Protein AF-Q0VJV9-F1 (afdb_monomer_lite)

Organism: Manduca sexta (NCBI:txid7130)

Sequence (115 aa):
IPRDYTATDLEEEHRLAYWREDLGINLHHWHWHLVYEFSASDEKIVAKDRRGELFFYMHQSIIARYNCERLCNSLKRVKKFSDWREAIPEAYYPKLDSLTSARGWPPRQAGMRWQ

Secondary structure (DSSP, 8-state):
--SSSS--TTSGGGGGHHHHT-HHHHHHHHHHHHHS-S--SSHHHH--TTHHHHHHHHHHHHHHHHHHHHHHTT-PPPPP---TTS-B---B----EETTTTEEPPPB-TTB---

Structure (mmCIF, N/CA/C/O backbone):
data_AF-Q0VJV9-F1
#
_entry.id   AF-Q0VJV9-F1
#
loop_
_atom_site.group_PDB
_atom_site.id
_atom_site.type_symbol
_atom_site.label_atom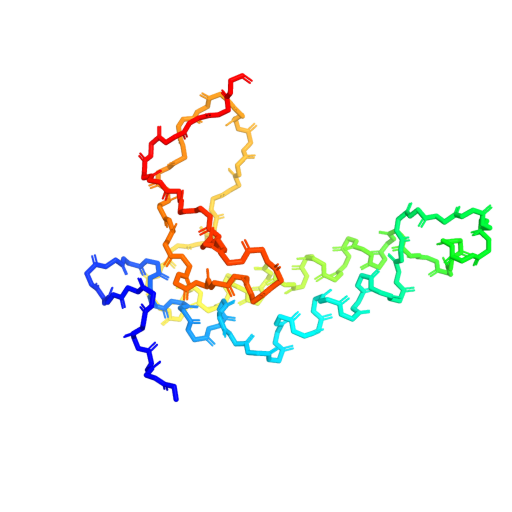_id
_atom_site.label_alt_id
_atom_site.label_comp_id
_atom_site.label_asym_id
_atom_site.label_entity_id
_atom_site.label_seq_id
_atom_site.pdbx_PDB_ins_code
_atom_site.Cartn_x
_atom_site.Cartn_y
_atom_site.Cartn_z
_atom_site.occupancy
_atom_site.B_iso_or_equiv
_atom_site.auth_seq_id
_atom_site.auth_comp_id
_atom_site.auth_asym_id
_atom_site.auth_atom_id
_atom_site.pdbx_PDB_model_num
ATOM 1 N N . ILE A 1 1 ? 10.499 -6.839 17.336 1.00 85.50 1 ILE A N 1
ATOM 2 C CA . ILE A 1 1 ? 9.658 -5.703 16.892 1.00 85.50 1 ILE A CA 1
ATOM 3 C C . ILE A 1 1 ? 8.236 -5.982 17.365 1.00 85.50 1 ILE A C 1
ATOM 5 O O . ILE A 1 1 ? 7.797 -7.111 17.152 1.00 85.50 1 ILE A O 1
ATOM 9 N N . PRO A 1 2 ? 7.573 -5.060 18.091 1.00 96.00 2 PRO A N 1
ATOM 10 C CA . PRO A 1 2 ? 6.175 -5.230 18.492 1.00 96.00 2 PRO A CA 1
ATOM 11 C C . PRO A 1 2 ? 5.285 -5.428 17.264 1.00 96.00 2 PRO A C 1
ATOM 13 O O . PRO A 1 2 ? 5.573 -4.860 16.217 1.00 96.00 2 PRO A O 1
ATOM 16 N N . ARG A 1 3 ? 4.214 -6.217 17.388 1.00 96.31 3 ARG A N 1
ATOM 17 C CA . ARG A 1 3 ? 3.247 -6.393 16.291 1.00 96.31 3 ARG A CA 1
ATOM 18 C C . ARG A 1 3 ? 2.505 -5.088 15.997 1.00 96.31 3 ARG A C 1
ATOM 20 O O . ARG A 1 3 ? 2.401 -4.685 14.847 1.00 96.31 3 ARG A O 1
ATOM 27 N N . ASP A 1 4 ? 2.079 -4.415 17.058 1.00 98.00 4 ASP A N 1
ATOM 28 C CA . ASP A 1 4 ? 1.281 -3.196 16.995 1.00 98.00 4 ASP A CA 1
ATOM 29 C C . ASP A 1 4 ? 2.169 -2.002 17.346 1.00 98.00 4 ASP A C 1
ATOM 31 O O . ASP A 1 4 ? 2.367 -1.678 18.517 1.00 98.00 4 ASP A O 1
ATOM 35 N N . TYR A 1 5 ? 2.793 -1.398 16.332 1.00 98.00 5 TYR A N 1
ATOM 36 C CA . TYR A 1 5 ? 3.688 -0.249 16.519 1.00 98.00 5 TYR A CA 1
ATOM 37 C C . TYR A 1 5 ? 3.250 0.992 15.732 1.00 98.00 5 TYR A C 1
ATOM 39 O O . TYR A 1 5 ? 3.442 2.118 16.194 1.00 98.00 5 TYR A O 1
ATOM 47 N N . THR A 1 6 ? 2.628 0.819 14.565 1.00 98.31 6 THR A N 1
ATOM 48 C CA . THR A 1 6 ? 2.066 1.913 13.760 1.00 98.31 6 THR A CA 1
ATOM 49 C C . THR A 1 6 ? 0.723 2.393 14.302 1.00 98.31 6 THR A C 1
ATOM 51 O O . THR A 1 6 ? 0.535 3.609 14.446 1.00 98.31 6 THR A O 1
ATOM 54 N N . ALA A 1 7 ? -0.161 1.460 14.653 1.00 98.31 7 ALA A N 1
ATOM 55 C CA . ALA A 1 7 ? -1.464 1.685 15.271 1.00 98.31 7 ALA A CA 1
ATOM 56 C C . ALA A 1 7 ? -1.873 0.477 16.147 1.00 98.31 7 ALA A C 1
ATOM 58 O O . ALA A 1 7 ? -1.045 -0.371 16.474 1.00 98.31 7 ALA A O 1
ATOM 59 N N . THR A 1 8 ? -3.139 0.440 16.563 1.00 98.31 8 THR A N 1
ATOM 60 C CA . THR A 1 8 ? -3.801 -0.702 17.214 1.00 98.31 8 THR A CA 1
ATOM 61 C C . THR A 1 8 ? -5.086 -1.025 16.450 1.00 98.31 8 THR A C 1
ATOM 63 O O . THR A 1 8 ? -5.474 -0.268 15.563 1.00 98.31 8 THR A O 1
ATOM 66 N N . ASP A 1 9 ? -5.805 -2.082 16.835 1.00 97.38 9 ASP A N 1
ATOM 67 C CA . ASP A 1 9 ? -7.085 -2.466 16.213 1.00 97.38 9 ASP A CA 1
ATOM 68 C C . ASP A 1 9 ? -8.224 -1.431 16.365 1.00 97.38 9 ASP A C 1
ATOM 70 O O . ASP A 1 9 ? -9.312 -1.634 15.822 1.00 97.38 9 ASP A O 1
ATOM 74 N N . LEU A 1 10 ? -7.994 -0.313 17.072 1.00 98.06 10 LEU A N 1
ATOM 75 C CA . LEU A 1 10 ? -8.873 0.863 17.016 1.00 98.06 10 LEU A CA 1
ATOM 76 C C . LEU A 1 10 ? -8.892 1.506 15.617 1.00 98.06 10 LEU A C 1
ATOM 78 O O . LEU A 1 10 ? -9.879 2.143 15.259 1.00 98.06 10 LEU A O 1
ATOM 82 N N . GLU A 1 11 ? -7.822 1.332 14.840 1.00 98.31 11 GLU A N 1
ATOM 83 C CA . GLU A 1 11 ? -7.735 1.689 13.424 1.00 98.31 11 GLU A CA 1
ATOM 84 C C . GLU A 1 11 ? -8.009 0.436 12.582 1.00 98.31 11 GLU A C 1
ATOM 86 O O . GLU A 1 11 ? -7.248 -0.531 12.631 1.00 98.31 11 GLU A O 1
ATOM 91 N N . GLU A 1 12 ? -9.086 0.420 11.793 1.00 98.25 12 GLU A N 1
ATOM 92 C CA . GLU A 1 12 ? -9.500 -0.798 11.078 1.00 98.25 12 GLU A CA 1
ATOM 93 C C . GLU A 1 12 ? -8.457 -1.275 10.056 1.00 98.25 12 GLU A C 1
ATOM 95 O O . GLU A 1 12 ? -8.260 -2.481 9.882 1.00 98.25 12 GLU A O 1
ATOM 100 N N . GLU A 1 13 ? -7.734 -0.340 9.434 1.00 98.62 13 GLU A N 1
ATOM 101 C CA . GLU A 1 13 ? -6.674 -0.641 8.472 1.00 98.62 13 GLU A CA 1
ATOM 102 C C . GLU A 1 13 ? -5.438 -1.270 9.138 1.00 98.62 13 GLU A C 1
ATOM 104 O O . GLU A 1 13 ? -4.620 -1.907 8.458 1.00 98.62 13 GLU A O 1
ATOM 109 N N . HIS A 1 14 ? -5.299 -1.166 10.468 1.00 98.69 14 HIS A N 1
ATOM 110 C CA . HIS A 1 14 ? -4.219 -1.810 11.226 1.00 98.69 14 HIS A CA 1
ATOM 111 C C . HIS A 1 14 ? -4.297 -3.338 11.183 1.00 98.69 14 HIS A C 1
ATOM 113 O O . HIS A 1 14 ? -3.268 -4.007 11.240 1.00 98.69 14 HIS A O 1
ATOM 119 N N . ARG A 1 15 ? -5.480 -3.912 10.930 1.00 98.62 15 ARG A N 1
ATOM 120 C CA . ARG A 1 15 ? -5.644 -5.366 10.752 1.00 98.62 15 ARG A CA 1
ATOM 121 C C . ARG A 1 15 ? -4.755 -5.943 9.651 1.00 98.62 15 ARG A C 1
ATOM 123 O O . ARG A 1 15 ? -4.430 -7.123 9.703 1.00 98.62 15 ARG A O 1
ATOM 130 N N . LEU A 1 16 ? -4.359 -5.128 8.669 1.00 98.69 16 LEU A N 1
ATOM 131 C CA . LEU A 1 16 ? -3.469 -5.519 7.572 1.00 98.69 16 LEU A CA 1
ATOM 132 C C . LEU A 1 16 ? -2.010 -5.090 7.775 1.00 98.69 16 LEU A C 1
ATOM 134 O O . LEU A 1 16 ? -1.205 -5.241 6.855 1.00 98.69 16 LEU A O 1
ATOM 138 N N . ALA A 1 17 ? -1.637 -4.572 8.949 1.00 98.62 17 ALA A N 1
ATOM 139 C CA . ALA A 1 17 ? -0.263 -4.155 9.231 1.00 98.62 17 ALA A CA 1
ATOM 140 C C . ALA A 1 17 ? 0.730 -5.305 9.014 1.00 98.62 17 ALA A C 1
ATOM 142 O O . ALA A 1 17 ? 1.750 -5.104 8.366 1.00 98.62 17 ALA A O 1
ATOM 143 N N . TYR A 1 18 ? 0.384 -6.535 9.416 1.00 98.56 18 TYR A N 1
ATOM 144 C CA . TYR A 1 18 ? 1.245 -7.708 9.208 1.00 98.56 18 TYR A CA 1
ATOM 145 C C . TYR A 1 18 ? 1.600 -7.969 7.736 1.00 98.56 18 TYR A C 1
ATOM 147 O O . TYR A 1 18 ? 2.618 -8.594 7.470 1.00 98.56 18 TYR A O 1
ATOM 155 N N . TRP A 1 19 ? 0.766 -7.523 6.792 1.00 98.75 19 TRP A N 1
ATOM 156 C CA . TRP A 1 19 ? 1.011 -7.668 5.359 1.00 98.75 19 TRP A CA 1
ATOM 157 C C . TRP A 1 19 ? 1.656 -6.410 4.770 1.00 98.75 19 TRP A C 1
ATOM 159 O O . TRP A 1 19 ? 2.611 -6.497 4.005 1.00 98.75 19 TRP A O 1
ATOM 169 N N . ARG A 1 20 ? 1.160 -5.220 5.136 1.00 98.75 20 ARG A N 1
ATOM 170 C CA . ARG A 1 20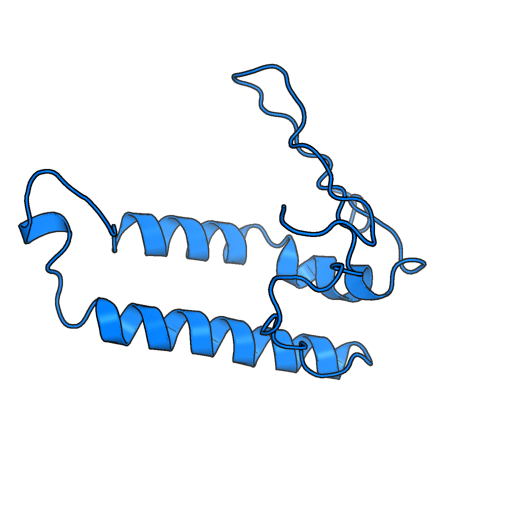 ? 1.663 -3.933 4.618 1.00 98.75 20 ARG A CA 1
ATOM 171 C C . ARG A 1 20 ? 3.077 -3.614 5.108 1.00 98.75 20 ARG A C 1
ATOM 173 O O . ARG A 1 20 ? 3.859 -3.002 4.384 1.00 98.75 20 ARG A O 1
ATOM 180 N N . GLU A 1 21 ? 3.383 -3.999 6.338 1.00 98.62 21 GLU A N 1
ATOM 181 C CA . GLU A 1 21 ? 4.617 -3.660 7.051 1.00 98.62 21 GLU A CA 1
ATOM 182 C C . GLU A 1 21 ? 5.575 -4.861 7.150 1.00 98.62 21 GLU A C 1
ATOM 184 O O . GLU A 1 21 ? 6.599 -4.794 7.829 1.00 98.62 21 GLU A O 1
ATOM 189 N N . ASP A 1 22 ? 5.283 -5.951 6.430 1.00 98.69 22 ASP A N 1
ATOM 190 C CA . ASP A 1 22 ? 6.200 -7.081 6.294 1.00 98.69 22 ASP A CA 1
ATOM 191 C C . ASP A 1 22 ? 7.493 -6.656 5.584 1.00 98.69 22 ASP A C 1
ATOM 193 O O . ASP A 1 22 ? 7.479 -6.002 4.532 1.00 98.69 22 ASP A O 1
ATOM 197 N N . LEU A 1 23 ? 8.633 -7.068 6.142 1.00 98.44 23 LEU A N 1
ATOM 198 C CA . LEU A 1 23 ? 9.938 -6.742 5.575 1.00 98.44 23 LEU A CA 1
ATOM 199 C C . LEU A 1 23 ? 10.128 -7.418 4.215 1.00 98.44 23 LEU A C 1
ATOM 201 O O . LEU A 1 23 ? 10.678 -6.797 3.312 1.00 98.44 23 LEU A O 1
ATOM 205 N N . GLY A 1 24 ? 9.676 -8.662 4.044 1.00 98.56 24 GLY A N 1
ATOM 206 C CA . GLY A 1 24 ? 9.838 -9.419 2.802 1.00 98.56 24 GLY A CA 1
ATOM 207 C C . GLY A 1 24 ? 9.090 -8.793 1.626 1.00 98.56 24 GLY A C 1
ATOM 208 O O . GLY A 1 24 ? 9.659 -8.644 0.545 1.00 98.56 24 GLY A O 1
ATOM 209 N N . ILE A 1 25 ? 7.848 -8.358 1.840 1.00 98.56 25 ILE A N 1
ATOM 210 C CA . ILE A 1 25 ? 7.028 -7.675 0.831 1.00 98.56 25 ILE A CA 1
ATOM 211 C C . ILE A 1 25 ? 7.651 -6.329 0.446 1.00 98.56 25 ILE A C 1
ATOM 213 O O . ILE A 1 25 ? 7.793 -6.036 -0.744 1.00 98.56 25 ILE A O 1
ATOM 217 N N . ASN A 1 26 ? 8.084 -5.531 1.428 1.00 98.69 26 ASN A N 1
ATOM 218 C CA . ASN A 1 26 ? 8.729 -4.244 1.160 1.00 98.69 26 ASN A CA 1
ATOM 219 C C . ASN A 1 26 ? 10.086 -4.418 0.455 1.00 98.69 26 ASN A C 1
ATOM 221 O O . ASN A 1 26 ? 10.382 -3.695 -0.499 1.00 98.69 26 ASN A O 1
ATOM 225 N N . LEU A 1 27 ? 10.881 -5.417 0.855 1.00 98.69 27 LEU A N 1
ATOM 226 C CA . LEU A 1 27 ? 12.124 -5.782 0.173 1.00 98.69 27 LEU A CA 1
ATOM 227 C C . LEU A 1 27 ? 11.853 -6.229 -1.262 1.00 98.69 27 LEU A C 1
ATOM 229 O O . LEU A 1 27 ? 12.557 -5.786 -2.164 1.00 98.69 27 LEU A O 1
ATOM 233 N N . HIS A 1 28 ? 10.846 -7.070 -1.501 1.00 98.62 28 HIS A N 1
ATOM 234 C CA . HIS A 1 28 ? 10.474 -7.498 -2.847 1.00 98.62 28 HIS A CA 1
ATOM 235 C C . HIS A 1 28 ? 10.102 -6.305 -3.733 1.00 98.62 28 HIS A C 1
ATOM 237 O O . HIS A 1 28 ? 10.631 -6.184 -4.836 1.00 98.62 28 HIS A O 1
ATOM 243 N N . HIS A 1 29 ? 9.243 -5.409 -3.240 1.00 98.75 29 HIS A N 1
ATOM 244 C CA . HIS A 1 29 ? 8.827 -4.218 -3.976 1.00 98.75 29 HIS A CA 1
ATOM 245 C C . HIS A 1 29 ? 10.025 -3.319 -4.322 1.00 98.75 29 HIS A C 1
ATOM 247 O O . HIS A 1 29 ? 10.167 -2.889 -5.468 1.00 98.75 29 HIS A O 1
ATOM 253 N N . TRP A 1 30 ? 10.931 -3.096 -3.364 1.00 98.50 30 TRP A N 1
ATOM 254 C CA . TRP A 1 30 ? 12.154 -2.325 -3.593 1.00 98.50 30 TRP A CA 1
ATOM 255 C C . TRP A 1 30 ? 13.069 -2.981 -4.636 1.00 98.50 30 TRP A C 1
ATOM 257 O O . TRP A 1 30 ? 13.441 -2.338 -5.615 1.00 98.50 30 TRP A O 1
ATOM 267 N N . HIS A 1 31 ? 13.375 -4.274 -4.485 1.00 98.56 31 HIS A N 1
ATOM 268 C CA . HIS A 1 31 ? 14.244 -4.992 -5.421 1.00 98.56 31 HIS A CA 1
ATOM 269 C C . HIS A 1 31 ? 13.632 -5.100 -6.820 1.00 98.56 31 HIS A C 1
ATOM 271 O O . HIS A 1 31 ? 14.358 -5.025 -7.805 1.00 98.56 31 HIS A O 1
ATOM 277 N N . TRP A 1 32 ? 12.310 -5.251 -6.942 1.00 98.62 32 TRP A N 1
ATOM 278 C CA . TRP A 1 32 ? 11.657 -5.284 -8.250 1.00 98.62 32 TRP A CA 1
ATOM 279 C C . TRP A 1 32 ? 11.872 -3.967 -9.004 1.00 98.62 32 TRP A C 1
ATOM 281 O O . TRP A 1 32 ? 12.226 -3.985 -10.182 1.00 98.62 32 TRP A O 1
ATOM 291 N N . HIS A 1 33 ? 11.737 -2.829 -8.315 1.00 98.25 33 HIS A N 1
ATOM 292 C CA . HIS A 1 33 ? 12.009 -1.513 -8.893 1.00 98.25 33 HIS A CA 1
ATOM 293 C C . HIS A 1 33 ? 13.499 -1.240 -9.143 1.00 98.25 33 HIS A C 1
ATOM 295 O O . HIS A 1 33 ? 13.793 -0.476 -10.058 1.00 98.25 33 HIS A O 1
ATOM 301 N N . LEU A 1 34 ? 14.400 -1.893 -8.397 1.00 97.44 34 LEU A N 1
ATOM 302 C CA . LEU A 1 34 ? 15.852 -1.894 -8.642 1.00 97.44 34 LEU A CA 1
ATOM 303 C C . LEU A 1 34 ? 16.274 -2.779 -9.838 1.00 97.44 34 LEU A C 1
ATOM 305 O O . LEU A 1 34 ? 17.373 -2.686 -10.371 1.00 97.44 34 LEU A O 1
ATOM 309 N N . VAL A 1 35 ? 15.447 -3.749 -10.222 1.00 97.94 35 VAL A N 1
ATOM 310 C CA . VAL A 1 35 ? 15.708 -4.567 -11.416 1.00 97.94 35 VAL A CA 1
ATOM 311 C C . VAL A 1 35 ? 15.050 -3.939 -12.641 1.00 97.94 35 VAL A C 1
ATOM 313 O O . VAL A 1 35 ? 15.571 -4.053 -13.750 1.00 97.94 35 VAL A O 1
ATOM 316 N N . TYR A 1 36 ? 13.902 -3.288 -12.466 1.00 97.62 36 TYR A N 1
ATOM 317 C CA . TYR A 1 36 ? 13.111 -2.687 -13.536 1.00 97.62 36 TYR A CA 1
ATOM 318 C C . TYR A 1 36 ? 12.944 -1.178 -13.334 1.00 97.62 36 TYR A C 1
ATOM 320 O O . TYR A 1 36 ? 11.822 -0.669 -13.200 1.00 97.62 36 TYR A O 1
ATOM 328 N N . GLU A 1 37 ? 14.067 -0.457 -13.365 1.00 94.81 37 GLU A N 1
ATOM 329 C CA . GLU A 1 37 ? 14.112 1.004 -13.328 1.00 94.81 37 GLU A CA 1
ATOM 330 C C . GLU A 1 37 ? 13.194 1.641 -14.370 1.00 94.81 37 GLU A C 1
ATOM 332 O O . GLU A 1 37 ? 12.989 1.134 -15.474 1.00 94.81 37 GLU A O 1
ATOM 337 N N . PHE A 1 38 ? 12.653 2.810 -14.035 1.00 95.62 38 PHE A N 1
ATOM 338 C CA . PHE A 1 38 ? 11.893 3.632 -14.977 1.00 95.62 38 PHE A CA 1
ATOM 339 C C . PHE A 1 38 ? 12.745 4.698 -15.677 1.00 95.62 38 PHE A C 1
ATOM 341 O O . PHE A 1 38 ? 12.280 5.282 -16.650 1.00 95.62 38 PHE A O 1
ATOM 348 N N . SER A 1 39 ? 13.965 4.959 -15.201 1.00 96.19 39 SER A N 1
ATOM 349 C CA . SER A 1 39 ? 14.859 5.976 -15.755 1.00 96.19 39 SER A CA 1
ATOM 350 C C . SER A 1 39 ? 16.317 5.567 -15.574 1.00 96.19 39 SER A C 1
ATOM 352 O O . SER A 1 39 ? 16.703 5.115 -14.498 1.00 96.19 39 SER A O 1
ATOM 354 N N . ALA A 1 40 ? 17.115 5.735 -16.626 1.00 95.94 40 ALA A N 1
ATOM 355 C CA . ALA A 1 40 ? 18.563 5.578 -16.616 1.00 95.94 40 ALA A CA 1
ATOM 356 C C . ALA A 1 40 ? 19.170 6.358 -17.791 1.00 95.94 40 ALA A C 1
ATOM 358 O O . ALA A 1 40 ? 18.495 6.595 -18.792 1.00 95.94 40 ALA A O 1
ATOM 359 N N . SER A 1 41 ? 20.449 6.727 -17.687 1.00 96.25 41 SER A N 1
ATOM 360 C CA . SER A 1 41 ? 21.166 7.404 -18.779 1.00 96.25 41 SER A CA 1
ATOM 361 C C . SER A 1 41 ? 21.384 6.505 -20.001 1.00 96.25 41 SER A C 1
ATOM 363 O O . SER A 1 41 ? 21.518 7.011 -21.109 1.00 96.25 41 SER A O 1
ATOM 365 N N . ASP A 1 42 ? 21.433 5.185 -19.799 1.00 96.88 42 ASP A N 1
ATOM 366 C CA . ASP A 1 42 ? 21.488 4.187 -20.869 1.00 96.88 42 ASP A CA 1
ATOM 367 C C . ASP A 1 42 ? 20.130 3.486 -20.979 1.00 96.88 42 ASP A C 1
ATOM 369 O O . ASP A 1 42 ? 19.681 2.815 -20.045 1.00 96.88 42 ASP A O 1
ATOM 373 N N . GLU A 1 43 ? 19.486 3.620 -22.139 1.00 94.88 43 GLU A N 1
ATOM 374 C CA . GLU A 1 43 ? 18.190 3.011 -22.437 1.00 94.88 43 GLU A CA 1
ATOM 375 C C . GLU A 1 43 ? 18.203 1.492 -22.227 1.00 94.88 43 GLU A C 1
ATOM 377 O O . GLU A 1 43 ? 17.208 0.942 -21.762 1.00 94.88 43 GLU A O 1
ATOM 382 N N . LYS A 1 44 ? 19.329 0.805 -22.469 1.00 95.75 44 LYS A N 1
ATOM 383 C CA . LYS A 1 44 ? 19.439 -0.656 -22.297 1.00 95.75 44 LYS A CA 1
ATOM 384 C C . LYS A 1 44 ? 19.177 -1.114 -20.862 1.00 95.75 44 LYS A C 1
ATOM 386 O O . LYS A 1 44 ? 18.782 -2.258 -20.647 1.00 95.75 44 LYS A O 1
ATOM 391 N N . ILE A 1 45 ? 19.380 -0.233 -19.881 1.00 96.19 45 ILE A N 1
ATOM 392 C CA . ILE A 1 45 ? 19.064 -0.510 -18.477 1.00 96.19 45 ILE A CA 1
ATOM 393 C C . ILE A 1 45 ? 17.544 -0.563 -18.286 1.00 96.19 45 ILE A C 1
ATOM 395 O O . ILE A 1 45 ? 17.047 -1.431 -17.571 1.00 96.19 45 ILE A O 1
ATOM 399 N N . VAL A 1 46 ? 16.791 0.320 -18.943 1.00 97.44 46 VAL A N 1
ATOM 400 C CA . VAL A 1 46 ? 15.328 0.411 -18.809 1.00 97.44 46 VAL A CA 1
ATOM 401 C C . VAL A 1 46 ? 14.609 -0.548 -19.762 1.00 97.44 46 VAL A C 1
ATOM 403 O O . VAL A 1 46 ? 13.616 -1.167 -19.377 1.00 97.44 46 VAL A O 1
ATOM 406 N N . ALA A 1 47 ? 15.106 -0.710 -20.988 1.00 97.50 47 ALA A N 1
ATOM 407 C CA . ALA A 1 47 ? 14.510 -1.487 -22.074 1.00 97.50 47 ALA A CA 1
ATOM 408 C C . ALA A 1 47 ? 14.719 -3.008 -21.917 1.00 97.50 47 ALA A C 1
ATOM 410 O O . ALA A 1 47 ? 15.190 -3.696 -22.823 1.00 97.50 47 ALA A O 1
ATOM 411 N N . LYS A 1 48 ? 14.358 -3.545 -20.747 1.00 98.00 48 LYS A N 1
ATOM 412 C CA . LYS A 1 48 ? 14.294 -4.989 -20.483 1.00 98.00 48 LYS A CA 1
ATOM 413 C C . LYS A 1 48 ? 13.034 -5.598 -21.107 1.00 98.00 48 LYS A C 1
ATOM 415 O O . LYS A 1 48 ? 12.016 -4.918 -21.263 1.00 98.00 48 LYS A O 1
ATOM 420 N N . ASP A 1 49 ? 13.095 -6.890 -21.420 1.00 98.50 49 ASP A N 1
ATOM 421 C CA . ASP A 1 49 ? 11.998 -7.610 -22.074 1.00 98.50 49 ASP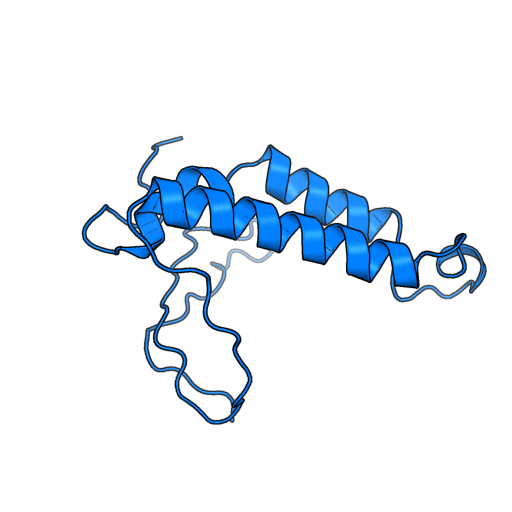 A CA 1
ATOM 422 C C . ASP A 1 49 ? 10.665 -7.439 -21.329 1.00 98.50 49 ASP A C 1
ATOM 424 O O . ASP A 1 49 ? 10.583 -7.653 -20.118 1.00 98.50 49 ASP A O 1
ATOM 428 N N . ARG A 1 50 ? 9.633 -7.002 -22.066 1.00 98.06 50 ARG A N 1
ATOM 429 C CA . ARG A 1 50 ? 8.236 -6.839 -21.613 1.00 98.06 50 ARG A CA 1
ATOM 430 C C . ARG A 1 50 ? 8.069 -6.158 -20.250 1.00 98.06 50 ARG A C 1
ATOM 432 O O . ARG A 1 50 ? 7.061 -6.345 -19.566 1.00 98.06 50 ARG A O 1
ATOM 439 N N . ARG A 1 51 ? 9.010 -5.298 -19.853 1.00 97.56 51 ARG A N 1
ATOM 440 C CA . ARG A 1 51 ? 9.046 -4.727 -18.499 1.00 97.56 51 ARG A CA 1
ATOM 441 C C . ARG A 1 51 ? 7.820 -3.876 -18.142 1.00 97.56 51 ARG A C 1
ATOM 443 O O . ARG A 1 51 ? 7.532 -3.701 -16.961 1.00 97.56 51 ARG A O 1
ATOM 450 N N . GLY A 1 52 ? 7.106 -3.346 -19.141 1.00 98.06 52 GLY A N 1
ATOM 451 C CA . GLY A 1 52 ? 5.842 -2.623 -18.961 1.00 98.06 52 GLY A CA 1
ATOM 452 C C . GLY A 1 52 ? 4.655 -3.551 -18.685 1.00 98.06 52 GLY A C 1
ATOM 453 O O . GLY A 1 52 ? 3.851 -3.279 -17.797 1.00 98.06 52 GLY A O 1
ATOM 454 N N . GLU A 1 53 ? 4.578 -4.690 -19.374 1.00 98.56 53 GLU A N 1
ATOM 455 C CA . GLU A 1 53 ? 3.585 -5.723 -19.062 1.00 98.56 53 GLU A CA 1
ATOM 456 C C . GLU A 1 53 ? 3.846 -6.321 -17.678 1.00 98.56 53 GLU A C 1
ATOM 458 O O . GLU A 1 53 ? 2.923 -6.472 -16.878 1.00 98.56 53 GLU A O 1
ATOM 463 N N . LEU A 1 54 ? 5.115 -6.585 -17.356 1.00 98.44 54 LEU A N 1
ATOM 464 C CA . LEU A 1 54 ? 5.495 -7.084 -16.041 1.00 98.44 54 LEU A CA 1
ATOM 465 C C . LEU A 1 54 ? 5.187 -6.069 -14.932 1.00 98.44 54 LEU A C 1
ATOM 467 O O . LEU A 1 54 ? 4.764 -6.475 -13.853 1.00 98.44 54 LEU A O 1
ATOM 471 N N . PHE A 1 55 ? 5.343 -4.764 -15.191 1.00 98.69 55 PHE A N 1
ATOM 472 C CA . PHE A 1 55 ? 4.918 -3.711 -14.263 1.00 98.69 55 PHE A CA 1
ATOM 473 C C . PHE A 1 55 ? 3.428 -3.831 -13.937 1.00 98.69 55 PHE A C 1
ATOM 475 O O . PHE A 1 55 ? 3.064 -3.875 -12.762 1.00 98.69 55 PHE A O 1
ATOM 482 N N . PHE A 1 56 ? 2.578 -3.937 -14.962 1.00 98.62 56 PHE A N 1
ATOM 483 C CA . PHE A 1 56 ? 1.143 -4.139 -14.777 1.00 98.62 56 PHE A CA 1
ATOM 484 C C . PHE A 1 56 ? 0.859 -5.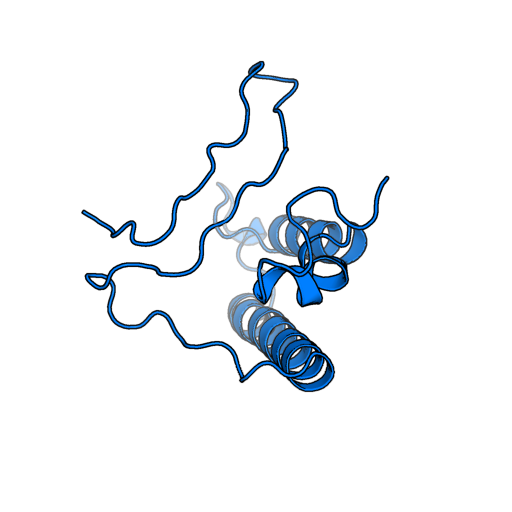420 -13.983 1.00 98.62 56 PHE A C 1
ATOM 486 O O . PHE A 1 56 ? 0.147 -5.378 -12.980 1.00 98.62 56 PHE A O 1
ATOM 493 N N . TYR A 1 57 ? 1.438 -6.547 -14.400 1.00 98.69 57 TYR A N 1
ATOM 494 C CA . TYR A 1 57 ? 1.142 -7.853 -13.817 1.00 98.69 57 TYR A CA 1
ATOM 495 C C . TYR A 1 57 ? 1.597 -7.976 -12.356 1.00 98.69 57 TYR A C 1
ATOM 497 O O . TYR A 1 57 ? 0.861 -8.505 -11.519 1.00 98.69 57 TYR A O 1
ATOM 505 N N . MET A 1 58 ? 2.779 -7.448 -12.025 1.00 98.69 58 MET A N 1
ATOM 506 C CA . MET A 1 58 ? 3.308 -7.462 -10.661 1.00 98.69 58 MET A CA 1
ATOM 507 C C . MET A 1 58 ? 2.390 -6.672 -9.716 1.00 98.69 58 MET A C 1
ATOM 509 O O . MET A 1 58 ? 1.925 -7.216 -8.712 1.00 98.69 58 MET A O 1
ATOM 513 N N . HIS A 1 59 ? 2.029 -5.436 -10.075 1.00 98.75 59 HIS A N 1
ATOM 514 C CA . HIS A 1 59 ? 1.153 -4.606 -9.242 1.00 98.75 59 HIS A CA 1
ATOM 515 C C . HIS A 1 59 ? -0.281 -5.143 -9.183 1.00 98.75 59 HIS A C 1
ATOM 517 O O . HIS A 1 59 ? -0.917 -5.094 -8.128 1.00 98.75 59 HIS A O 1
ATOM 523 N N . GLN A 1 60 ? -0.790 -5.712 -10.281 1.00 98.69 60 GLN A N 1
ATOM 524 C CA . GLN A 1 60 ? -2.080 -6.401 -10.285 1.00 98.69 60 GLN A CA 1
ATOM 525 C C . GLN A 1 60 ? -2.077 -7.560 -9.279 1.00 98.69 60 GLN A C 1
ATOM 527 O O . GLN A 1 60 ? -3.019 -7.685 -8.493 1.00 98.69 60 GLN A O 1
ATOM 532 N N . SER A 1 61 ? -0.995 -8.345 -9.239 1.00 98.38 61 SER A N 1
ATOM 533 C CA . SER A 1 61 ? -0.842 -9.472 -8.315 1.00 98.38 61 SER A CA 1
ATOM 534 C C . SER A 1 61 ? -0.754 -9.013 -6.856 1.00 98.38 61 SER A C 1
ATOM 536 O O . SER A 1 61 ? -1.356 -9.640 -5.982 1.00 98.38 61 SER A O 1
ATOM 538 N N . ILE A 1 62 ? -0.059 -7.901 -6.583 1.00 98.69 62 ILE A N 1
ATOM 539 C CA . ILE A 1 62 ? -0.020 -7.266 -5.254 1.00 98.69 62 ILE A CA 1
ATOM 540 C C . ILE A 1 62 ? -1.433 -6.885 -4.804 1.00 98.69 62 ILE A C 1
ATOM 542 O O . ILE A 1 62 ? -1.846 -7.265 -3.711 1.00 98.69 62 ILE A O 1
ATOM 546 N N . ILE A 1 63 ? -2.208 -6.195 -5.647 1.00 98.75 63 ILE A N 1
ATOM 547 C CA . ILE A 1 63 ? -3.577 -5.777 -5.306 1.00 98.75 63 ILE A CA 1
ATOM 548 C C . ILE A 1 63 ? -4.520 -6.976 -5.154 1.00 98.75 63 ILE A C 1
ATOM 550 O O . ILE A 1 63 ? -5.393 -6.960 -4.285 1.00 98.75 63 ILE A O 1
ATOM 554 N N . ALA A 1 64 ? -4.360 -8.026 -5.962 1.00 98.81 64 ALA A N 1
ATOM 555 C CA . ALA A 1 64 ? -5.136 -9.254 -5.816 1.00 98.81 64 ALA A CA 1
ATOM 556 C C . ALA A 1 64 ? -4.889 -9.904 -4.445 1.00 98.81 64 ALA A C 1
ATOM 558 O O . ALA A 1 64 ? -5.844 -10.173 -3.719 1.00 98.81 64 ALA A O 1
ATOM 559 N N . ARG A 1 65 ? -3.618 -10.069 -4.055 1.00 98.81 65 ARG A N 1
ATOM 560 C CA . ARG A 1 65 ? -3.231 -10.609 -2.741 1.00 98.81 65 ARG A CA 1
ATOM 561 C C . ARG A 1 65 ? -3.698 -9.713 -1.598 1.00 98.81 65 ARG A C 1
ATOM 563 O O . ARG A 1 65 ? -4.309 -10.214 -0.665 1.00 98.81 65 ARG A O 1
ATOM 570 N N . TYR A 1 66 ? -3.513 -8.398 -1.713 1.00 98.88 66 TYR A N 1
ATOM 571 C CA . TYR A 1 66 ? -4.002 -7.435 -0.727 1.00 98.88 66 TYR A CA 1
ATOM 572 C C . TYR A 1 66 ? -5.514 -7.554 -0.519 1.00 98.88 66 TYR A C 1
ATOM 574 O O . TYR A 1 66 ? -5.990 -7.577 0.610 1.00 98.88 66 TYR A O 1
ATOM 582 N N . ASN A 1 67 ? -6.288 -7.688 -1.600 1.00 98.81 67 ASN A N 1
ATOM 583 C CA . ASN A 1 67 ? -7.730 -7.890 -1.500 1.00 98.81 67 ASN A CA 1
ATOM 584 C C . ASN A 1 67 ? -8.101 -9.230 -0.850 1.00 98.81 67 ASN A C 1
ATOM 586 O O . ASN A 1 67 ? -9.090 -9.260 -0.121 1.00 98.81 67 ASN A O 1
ATOM 590 N N . CYS A 1 68 ? -7.339 -10.306 -1.074 1.00 98.88 68 CYS A N 1
ATOM 591 C CA . CYS A 1 68 ? -7.531 -11.561 -0.341 1.00 98.88 68 CYS A CA 1
ATOM 592 C C . CYS A 1 68 ? -7.357 -11.346 1.168 1.00 98.88 68 CYS A C 1
ATOM 594 O O . CYS A 1 68 ? -8.256 -11.701 1.924 1.00 98.88 68 CYS A O 1
ATOM 596 N N . GLU A 1 69 ? -6.276 -10.686 1.597 1.00 98.81 69 GLU A N 1
ATOM 597 C CA . GLU A 1 69 ? -6.049 -10.390 3.019 1.00 98.81 69 GLU A CA 1
ATOM 598 C C . GLU A 1 69 ? -7.163 -9.509 3.601 1.00 98.81 69 GLU A C 1
ATOM 600 O O . GLU A 1 69 ? -7.717 -9.816 4.652 1.00 98.81 69 GLU A O 1
ATOM 605 N N . ARG A 1 70 ? -7.601 -8.463 2.882 1.00 98.81 70 ARG A N 1
ATOM 606 C CA . ARG A 1 70 ? -8.725 -7.616 3.329 1.00 98.81 70 ARG A CA 1
ATOM 607 C C . ARG A 1 70 ? -9.973 -8.440 3.617 1.00 98.81 70 ARG A C 1
ATOM 609 O O . ARG A 1 70 ? -10.592 -8.269 4.666 1.00 98.81 70 ARG A O 1
ATOM 616 N N . LEU A 1 71 ? -10.316 -9.355 2.713 1.00 98.75 71 LEU A N 1
ATOM 617 C CA . LEU A 1 71 ? -11.471 -10.233 2.880 1.00 98.75 71 LEU A CA 1
ATOM 618 C C . LEU A 1 71 ? -11.287 -11.199 4.064 1.00 98.75 71 LEU A C 1
ATOM 620 O O . LEU A 1 71 ? -12.244 -11.420 4.803 1.00 98.75 71 LEU A O 1
ATOM 624 N N . CYS A 1 72 ? -10.071 -11.698 4.304 1.00 98.69 72 CYS A N 1
ATOM 625 C CA . CYS A 1 72 ? -9.736 -12.495 5.491 1.00 98.69 72 CYS A CA 1
ATOM 626 C C . CYS A 1 72 ? -9.845 -11.698 6.807 1.00 98.69 72 CYS A C 1
ATOM 628 O O . CYS A 1 72 ? -10.118 -12.279 7.855 1.00 98.69 72 CYS A O 1
ATOM 630 N N . ASN A 1 73 ? -9.689 -10.371 6.767 1.00 98.69 73 ASN A N 1
ATOM 631 C CA . ASN A 1 73 ? -9.727 -9.484 7.937 1.00 98.69 73 ASN A CA 1
ATOM 632 C C . ASN A 1 73 ? -11.034 -8.679 8.082 1.00 98.69 73 ASN A C 1
ATOM 634 O O . ASN A 1 73 ? -11.065 -7.644 8.759 1.00 98.69 73 ASN A O 1
ATOM 638 N N . SER A 1 74 ? -12.134 -9.165 7.493 1.00 98.56 74 SER A N 1
ATOM 639 C CA . SER A 1 74 ? -13.460 -8.521 7.550 1.00 98.56 74 SER A CA 1
ATOM 640 C C . SER A 1 74 ? -13.480 -7.089 6.998 1.00 98.56 74 SER A C 1
ATOM 642 O O . SER A 1 74 ? -14.215 -6.232 7.487 1.00 98.56 74 SER A O 1
ATOM 644 N N . LEU A 1 75 ? -12.675 -6.825 5.969 1.00 98.56 75 LEU A N 1
ATOM 645 C CA . LEU A 1 75 ? -12.638 -5.567 5.233 1.00 98.56 75 LEU A CA 1
ATOM 646 C C . LEU A 1 75 ? -13.109 -5.782 3.791 1.00 98.56 75 LEU A C 1
ATOM 648 O O . LEU A 1 75 ? -13.013 -6.864 3.211 1.00 98.56 75 LEU A O 1
ATOM 652 N N . LYS A 1 76 ? -13.640 -4.720 3.183 1.00 98.69 76 LYS A N 1
ATOM 653 C CA . LYS A 1 76 ? -14.038 -4.729 1.767 1.00 98.69 76 LYS A CA 1
ATOM 654 C C . LYS A 1 76 ? -12.799 -4.719 0.873 1.00 98.69 76 LYS A C 1
ATOM 656 O O . LYS A 1 76 ? -11.723 -4.329 1.311 1.00 98.69 76 LYS A O 1
ATOM 661 N N . ARG A 1 77 ? -12.963 -5.045 -0.412 1.00 98.69 77 ARG A N 1
ATOM 662 C CA . ARG A 1 77 ? -11.932 -4.769 -1.432 1.00 98.69 77 ARG A CA 1
ATOM 663 C C . ARG A 1 77 ? -11.517 -3.294 -1.397 1.00 98.69 77 ARG A C 1
ATOM 665 O O . ARG A 1 77 ? -12.354 -2.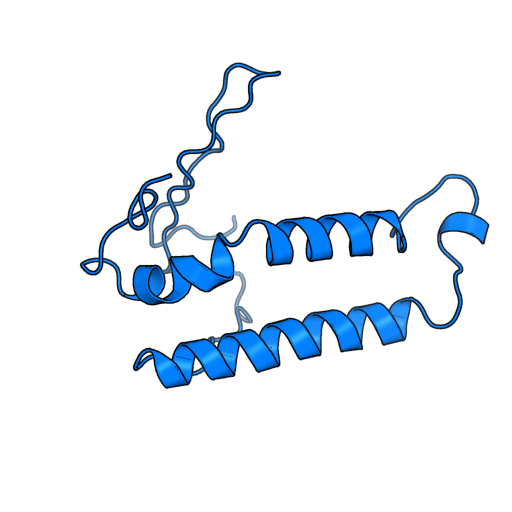432 -1.126 1.00 98.69 77 ARG A O 1
ATOM 672 N N . VAL A 1 78 ? -10.249 -3.017 -1.690 1.00 98.62 78 VAL A N 1
ATOM 673 C CA . VAL A 1 78 ? -9.698 -1.655 -1.676 1.00 98.62 78 VAL A CA 1
ATOM 674 C C . VAL A 1 78 ? -10.447 -0.743 -2.659 1.00 98.62 78 VAL A C 1
ATOM 676 O O . VAL A 1 78 ? -10.727 -1.130 -3.798 1.00 98.62 78 VAL A O 1
ATOM 679 N N . LYS A 1 79 ? -10.796 0.474 -2.220 1.00 98.56 79 LYS A N 1
ATOM 680 C CA . LYS A 1 79 ? -11.417 1.497 -3.075 1.00 98.56 79 LYS A CA 1
ATOM 681 C C . LYS A 1 79 ? -10.326 2.143 -3.931 1.00 98.56 79 LYS A C 1
ATOM 683 O O . LYS A 1 79 ? -9.316 2.604 -3.413 1.00 98.56 79 LYS A O 1
ATOM 688 N N . LYS A 1 80 ? -10.533 2.204 -5.249 1.00 98.31 80 LYS A N 1
ATOM 689 C CA . LYS A 1 80 ? -9.637 2.952 -6.143 1.00 98.31 80 LYS A CA 1
ATOM 690 C C . LYS A 1 80 ? -9.710 4.452 -5.830 1.00 98.31 80 LYS A C 1
ATOM 692 O O . LYS A 1 80 ? -10.806 4.997 -5.695 1.00 98.31 80 LYS A O 1
AT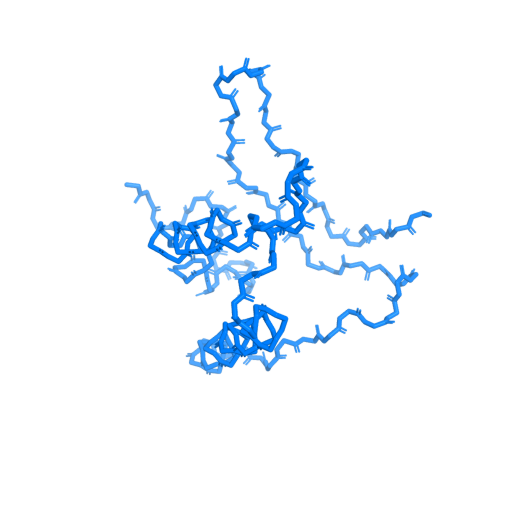OM 697 N N . PHE A 1 81 ? -8.563 5.121 -5.786 1.00 97.81 81 PHE A N 1
ATOM 698 C CA . PHE A 1 81 ? -8.493 6.578 -5.696 1.00 97.81 81 PHE A CA 1
ATOM 699 C C . PHE A 1 81 ? -8.566 7.183 -7.106 1.00 97.81 81 PHE A C 1
ATOM 701 O O . PHE A 1 81 ? -7.549 7.379 -7.770 1.00 97.81 81 PHE A O 1
ATOM 708 N N . SER A 1 82 ? -9.790 7.367 -7.609 1.00 97.62 82 SER A N 1
ATOM 709 C CA . SER A 1 82 ? -10.041 7.861 -8.972 1.00 97.62 82 SER A CA 1
ATOM 710 C C . SER A 1 82 ? -10.432 9.335 -9.053 1.00 97.62 82 SER A C 1
ATOM 712 O O . SER A 1 82 ? -10.255 9.924 -10.112 1.00 97.62 82 SER A O 1
ATOM 714 N N . ASP A 1 83 ? -10.966 9.918 -7.976 1.00 96.88 83 ASP A N 1
ATOM 715 C CA . ASP A 1 83 ? -11.167 11.366 -7.880 1.00 96.88 83 ASP A CA 1
ATOM 716 C C . ASP A 1 83 ? -10.027 11.965 -7.059 1.00 96.88 83 ASP A C 1
ATOM 718 O O . ASP A 1 83 ? -9.925 11.747 -5.854 1.00 96.88 83 ASP A O 1
ATOM 722 N N . TRP A 1 84 ? -9.147 12.700 -7.730 1.00 97.12 84 TRP A N 1
ATOM 723 C CA . TRP A 1 84 ? -7.934 13.241 -7.124 1.00 97.12 84 TRP A CA 1
ATOM 724 C C . TRP A 1 84 ? -8.156 14.533 -6.335 1.00 97.12 84 TRP A C 1
ATOM 726 O O . TRP A 1 84 ? -7.216 15.033 -5.720 1.00 97.12 84 TRP A O 1
ATOM 736 N N . ARG A 1 85 ? -9.376 15.082 -6.342 1.00 96.81 85 ARG A N 1
ATOM 737 C CA . ARG A 1 85 ? -9.746 16.264 -5.548 1.00 96.81 85 ARG A CA 1
ATOM 738 C C . ARG A 1 85 ? -10.486 15.903 -4.263 1.00 96.81 85 ARG A C 1
ATOM 740 O O . ARG A 1 85 ? -10.628 16.762 -3.388 1.00 96.81 85 ARG A O 1
ATOM 747 N N . GLU A 1 86 ? -10.952 14.660 -4.142 1.00 97.38 86 GLU A N 1
ATOM 748 C CA . GLU A 1 86 ? -11.549 14.153 -2.909 1.00 97.38 86 GLU A CA 1
ATOM 749 C C . GLU A 1 86 ? -10.524 14.116 -1.766 1.00 97.38 86 GLU A C 1
ATOM 751 O O . GLU A 1 86 ? -9.318 13.937 -1.956 1.00 97.38 86 GLU A O 1
ATOM 756 N N . ALA A 1 87 ? -11.026 14.291 -0.545 1.00 98.06 87 ALA A N 1
ATOM 757 C CA . ALA A 1 87 ? -10.236 14.078 0.656 1.00 98.06 87 ALA A CA 1
ATOM 758 C C . ALA A 1 87 ? -9.934 12.580 0.832 1.00 98.06 87 ALA A C 1
ATOM 760 O O . ALA A 1 87 ? -10.803 11.739 0.609 1.00 98.06 87 ALA A O 1
ATOM 761 N N . ILE A 1 88 ? -8.718 12.259 1.268 1.00 98.56 88 ILE A N 1
ATOM 762 C CA . ILE A 1 88 ? -8.244 10.895 1.520 1.00 98.56 88 ILE A CA 1
ATOM 763 C C . ILE A 1 88 ? -8.569 10.540 2.977 1.00 98.56 88 ILE A C 1
ATOM 765 O O . ILE A 1 88 ? -7.941 11.107 3.877 1.00 98.56 88 ILE A O 1
ATOM 769 N N . PRO A 1 89 ? -9.545 9.657 3.253 1.00 98.31 89 PRO A N 1
ATOM 770 C CA . PRO A 1 89 ? -9.938 9.350 4.625 1.00 98.31 89 PRO A CA 1
ATOM 771 C C . PRO A 1 89 ? -8.872 8.545 5.382 1.00 98.31 89 PRO A C 1
ATOM 773 O O . PRO A 1 89 ? -8.752 8.707 6.593 1.00 98.31 89 PRO A O 1
ATOM 776 N N . GLU A 1 90 ? -8.065 7.731 4.698 1.00 98.56 90 GLU A N 1
ATOM 777 C CA . GLU A 1 90 ? -7.085 6.851 5.336 1.00 98.56 90 GLU A CA 1
ATOM 778 C C . GLU A 1 90 ? -5.872 7.640 5.861 1.00 98.56 90 GLU A C 1
ATOM 780 O O . GLU A 1 90 ? -5.061 8.174 5.089 1.00 98.56 90 GLU A O 1
ATOM 785 N N . ALA A 1 91 ? -5.707 7.675 7.184 1.00 98.62 91 ALA A N 1
ATOM 786 C CA . ALA A 1 91 ? -4.514 8.194 7.849 1.00 98.62 91 ALA A CA 1
ATOM 787 C C . ALA A 1 91 ? -3.393 7.140 7.896 1.00 98.62 91 ALA A C 1
ATOM 789 O O . ALA A 1 91 ? -3.644 5.941 7.821 1.00 98.62 91 ALA A O 1
ATOM 790 N N . TYR A 1 92 ? -2.139 7.575 8.045 1.00 98.75 92 TYR A N 1
ATOM 791 C CA . TYR A 1 92 ? -1.030 6.664 8.342 1.00 98.75 92 TYR A CA 1
ATOM 792 C C . TYR A 1 92 ? 0.125 7.383 9.047 1.00 98.75 92 TYR A C 1
ATOM 794 O O . TYR A 1 92 ? 0.576 8.442 8.604 1.00 98.75 92 TYR A O 1
ATOM 802 N N . TYR A 1 93 ? 0.624 6.782 10.132 1.00 98.75 93 TYR A N 1
ATOM 803 C CA . TYR A 1 93 ? 1.719 7.310 10.951 1.00 98.75 93 TYR A CA 1
ATOM 804 C C . TYR A 1 93 ? 2.860 6.281 11.028 1.00 98.75 93 TYR A C 1
ATOM 806 O O . TYR A 1 93 ? 2.813 5.409 11.901 1.00 98.75 93 TYR A O 1
ATOM 814 N N . PRO A 1 94 ? 3.896 6.388 10.170 1.00 98.50 94 PRO A N 1
ATOM 815 C CA . PRO A 1 94 ? 4.818 5.285 9.871 1.00 98.50 94 PRO A CA 1
ATOM 816 C C . PRO A 1 94 ? 5.751 4.883 11.019 1.00 98.50 94 PRO A C 1
ATOM 818 O O . PRO A 1 94 ? 6.255 3.767 11.015 1.00 98.50 94 PRO A O 1
ATOM 821 N N . LYS A 1 95 ? 6.008 5.781 11.983 1.00 98.38 95 LYS A N 1
ATOM 822 C CA . LYS A 1 95 ? 7.000 5.583 13.064 1.00 98.38 95 LYS A CA 1
ATOM 823 C C . LYS A 1 95 ? 8.413 5.250 12.554 1.00 98.38 95 LYS A C 1
ATOM 825 O O . LYS A 1 95 ? 9.173 4.567 13.232 1.00 98.38 95 LYS A O 1
ATOM 830 N N . LEU A 1 96 ? 8.753 5.725 11.355 1.00 98.25 96 LEU A N 1
ATOM 831 C CA . LEU A 1 96 ? 10.076 5.567 10.760 1.00 98.25 96 LEU A CA 1
ATOM 832 C C . LEU A 1 96 ? 10.849 6.879 10.862 1.00 98.25 96 LEU A C 1
ATOM 834 O O . LEU A 1 96 ? 10.333 7.928 10.470 1.00 98.25 96 LEU A O 1
ATOM 838 N N . ASP A 1 97 ? 12.105 6.782 11.288 1.00 97.94 97 ASP A N 1
ATOM 839 C CA . ASP A 1 97 ? 13.064 7.882 11.299 1.00 97.94 97 ASP A CA 1
ATOM 840 C C . ASP A 1 97 ? 14.196 7.616 10.309 1.00 97.94 97 ASP A C 1
ATOM 842 O O . ASP A 1 97 ? 14.728 6.509 10.210 1.00 97.94 97 ASP A O 1
ATOM 846 N N . SER A 1 98 ? 14.578 8.648 9.559 1.00 98.06 98 SER A N 1
ATOM 847 C CA . SER A 1 98 ? 15.758 8.597 8.705 1.00 98.06 98 SER A CA 1
ATOM 848 C C . SER A 1 98 ? 17.006 8.880 9.530 1.00 98.06 98 SER A C 1
ATOM 850 O O . SER A 1 98 ? 17.190 9.988 10.040 1.00 98.06 98 SER A O 1
ATOM 852 N N . LEU A 1 99 ? 17.904 7.897 9.598 1.00 98.25 99 LEU A N 1
ATOM 853 C CA . LEU A 1 99 ? 19.212 8.056 10.237 1.00 98.25 99 LEU A CA 1
ATOM 854 C C . LEU A 1 99 ? 20.117 9.034 9.473 1.00 98.25 99 LEU A C 1
ATOM 856 O O . LEU A 1 99 ? 21.000 9.642 10.067 1.00 98.25 99 LEU A O 1
ATOM 860 N N . THR A 1 100 ? 19.889 9.220 8.169 1.00 98.38 100 THR A N 1
ATOM 861 C CA . THR A 1 100 ? 20.671 10.145 7.339 1.00 98.38 100 THR A CA 1
ATOM 862 C C . THR A 1 100 ? 20.302 11.602 7.597 1.00 98.38 100 THR A C 1
ATOM 864 O O . THR A 1 100 ? 21.183 12.452 7.665 1.00 98.38 100 THR A O 1
ATOM 867 N N . SER A 1 101 ? 19.009 11.912 7.726 1.00 98.12 101 SER A N 1
ATOM 868 C CA . SER A 1 101 ? 18.537 13.297 7.876 1.00 98.12 101 SER A CA 1
ATOM 869 C C . SER A 1 101 ? 18.148 13.674 9.306 1.00 98.12 101 SER A C 1
ATOM 871 O O . SER A 1 101 ? 17.856 14.844 9.553 1.00 98.12 101 SER A O 1
ATOM 873 N N . ALA A 1 102 ? 18.117 12.715 10.239 1.00 97.94 102 ALA A N 1
ATOM 874 C CA . ALA A 1 102 ? 17.574 12.892 11.589 1.00 97.94 102 ALA A CA 1
ATOM 875 C C . ALA A 1 102 ? 16.164 13.520 11.562 1.00 97.94 102 ALA A C 1
ATOM 877 O O . ALA A 1 102 ? 15.843 14.466 12.293 1.00 97.94 102 ALA A O 1
ATOM 878 N N . ARG A 1 103 ? 15.330 13.039 10.635 1.00 97.94 103 ARG A N 1
ATOM 879 C CA . ARG A 1 103 ? 13.935 13.455 10.461 1.00 97.94 103 ARG A CA 1
ATOM 880 C C . ARG A 1 103 ? 13.049 12.225 10.341 1.00 97.94 103 ARG A C 1
ATOM 882 O O . ARG A 1 103 ? 13.377 11.296 9.601 1.00 97.94 103 ARG A O 1
ATOM 889 N N . GLY A 1 104 ? 11.912 12.273 11.024 1.00 98.12 104 GLY A N 1
ATOM 890 C CA . GLY A 1 104 ? 10.835 11.314 10.828 1.00 98.12 104 GLY A CA 1
ATOM 891 C C . GLY A 1 104 ? 10.211 11.452 9.448 1.00 98.12 104 GLY A C 1
ATOM 892 O O . GLY A 1 104 ? 10.100 12.560 8.913 1.00 98.12 104 GLY A O 1
ATOM 893 N N . TRP A 1 105 ? 9.785 10.328 8.878 1.00 98.19 105 TRP A N 1
ATOM 894 C CA . TRP A 1 105 ? 8.947 10.331 7.683 1.00 98.19 105 TRP A CA 1
ATOM 895 C C . TRP A 1 105 ? 7.587 10.947 8.045 1.00 98.19 105 TRP A C 1
ATOM 897 O O . TRP A 1 105 ? 6.903 10.400 8.919 1.00 98.19 105 TRP A O 1
ATOM 907 N N . PRO A 1 106 ? 7.190 12.085 7.435 1.00 98.44 106 PRO A N 1
ATOM 908 C CA . PRO A 1 106 ? 5.995 12.805 7.856 1.00 98.44 106 PRO A CA 1
ATOM 909 C C . PRO A 1 106 ? 4.741 11.922 7.783 1.00 98.44 106 PRO A C 1
ATOM 911 O O . PRO A 1 106 ? 4.528 11.252 6.769 1.00 98.44 106 PRO A O 1
ATOM 914 N N . PRO A 1 107 ? 3.899 11.905 8.830 1.00 98.56 107 PRO A N 1
ATOM 915 C CA . PRO A 1 107 ? 2.641 11.180 8.782 1.00 98.56 107 PRO A CA 1
ATOM 916 C C . PRO A 1 107 ? 1.625 11.885 7.877 1.00 98.56 107 PRO A C 1
ATOM 918 O O . PRO A 1 107 ? 1.758 13.069 7.563 1.00 98.56 107 PRO A O 1
ATOM 921 N N . ARG A 1 108 ? 0.556 11.170 7.521 1.00 98.50 108 ARG A N 1
ATOM 922 C CA . ARG A 1 108 ? -0.623 11.737 6.859 1.00 98.50 108 ARG A CA 1
ATOM 923 C C . ARG A 1 108 ? -1.822 11.624 7.793 1.00 98.50 108 ARG A C 1
ATOM 925 O O . ARG A 1 108 ? -2.212 10.516 8.153 1.00 98.50 108 ARG A O 1
ATOM 932 N N . GLN A 1 109 ? -2.409 12.759 8.163 1.00 98.50 109 GLN A N 1
ATOM 933 C CA . GLN A 1 109 ? -3.680 12.784 8.889 1.00 98.50 109 GLN A CA 1
ATOM 934 C C . GLN A 1 109 ? -4.855 12.477 7.947 1.00 98.50 109 GLN A C 1
ATOM 936 O O . GLN A 1 109 ? -4.765 12.709 6.738 1.00 98.50 109 GLN A O 1
ATOM 941 N N . ALA A 1 110 ? -5.961 11.984 8.500 1.00 98.50 110 ALA A N 1
ATOM 942 C CA . ALA A 1 110 ? -7.183 11.743 7.740 1.00 98.50 110 ALA A CA 1
ATOM 943 C C . ALA A 1 110 ? -7.716 13.043 7.110 1.00 98.50 110 ALA A C 1
ATOM 945 O O . ALA A 1 110 ? -7.591 14.131 7.675 1.00 98.50 110 ALA A O 1
ATOM 946 N N . GLY A 1 111 ? -8.330 12.930 5.934 1.00 97.88 111 GLY A N 1
ATOM 947 C CA . GLY A 1 111 ? -9.019 14.028 5.258 1.00 97.88 111 GLY A CA 1
ATOM 948 C C . GLY A 1 111 ? -8.114 15.012 4.505 1.00 97.88 111 GLY A C 1
ATOM 949 O O . GLY A 1 111 ? -8.602 16.030 4.007 1.00 97.88 111 GLY A O 1
ATOM 950 N N . MET A 1 112 ? -6.810 14.734 4.391 1.00 98.25 112 MET A N 1
ATOM 951 C CA . MET A 1 112 ? -5.924 15.510 3.515 1.00 98.25 112 MET A CA 1
ATOM 952 C C . MET A 1 112 ? -6.328 15.336 2.046 1.00 98.25 112 MET A C 1
ATOM 954 O O . MET A 1 112 ? -6.816 14.284 1.649 1.00 98.25 112 MET A O 1
ATOM 958 N N . ARG A 1 113 ? -6.104 16.363 1.226 1.00 97.25 113 ARG A N 1
ATOM 959 C CA . ARG A 1 113 ? -6.383 16.351 -0.217 1.00 97.25 113 ARG A CA 1
ATOM 960 C C . ARG A 1 113 ? -5.169 16.852 -0.987 1.00 97.25 113 ARG A C 1
ATOM 962 O O . ARG A 1 113 ? -4.357 17.588 -0.422 1.00 97.25 113 ARG A O 1
ATOM 969 N N . TRP A 1 114 ? -5.059 16.483 -2.256 1.00 93.81 114 TRP A N 1
ATOM 970 C CA . TRP A 1 114 ? -4.097 17.125 -3.147 1.00 93.81 114 TRP A CA 1
ATOM 971 C C . TRP A 1 114 ? -4.551 18.555 -3.461 1.00 93.81 114 TRP A C 1
ATOM 973 O O . TRP A 1 114 ? -5.750 18.813 -3.594 1.00 93.81 114 TRP A O 1
ATOM 983 N N . GLN A 1 115 ? -3.588 19.477 -3.482 1.00 77.44 115 GLN A N 1
ATOM 984 C CA . GLN A 1 115 ? -3.785 20.876 -3.870 1.00 77.44 115 GLN A CA 1
ATOM 985 C C . GLN A 1 115 ? -3.505 21.046 -5.359 1.00 77.44 115 GLN A C 1
ATOM 987 O O . GLN A 1 115 ? -2.549 20.397 -5.841 1.00 77.44 115 GLN A O 1
#

Radius of gyration: 16.98 Å; chains: 1; bounding box: 36×33×41 Å

pLDDT: mean 97.77, std 2.42, range [77.44, 98.88]

InterPro domains:
  IPR000896 Hemocyanin/hexamerin middle domain [PF00372] (1-114)
  IPR008922 Di-copper centre-containing domain superfamily [G3DSA:1.10.1280.10] (1-115)
  IPR008922 Di-copper centre-containing domain superfamily [SSF48056] (1-114)
  IPR013788 Hemocyanin/hexamerin [PR00187] (15-28)
  IPR013788 Hemocyanin/hexamerin [PR00187] (29-46)
  IPR013788 Hemocyanin/hexamerin [PR00187] (49-60)
  IPR013788 Hemocyanin/hexamerin [PTHR11511] (1-113)

Foldseek 3Di:
DDLADFHDVVQVCSLCCCPVVDPVNVVVVVVLCVQQPPDDPDVVSNPDPPSVVVVVVVVVVVLVVVQVSCVVSVHHRDDDPPPQFFFAQDWTDPPDADPVPRDGDDTGHGRDGDD